Protein AF-A0A845DID4-F1 (afdb_monomer_lite)

Sequence (89 aa):
MNSLVMQEHSTLEWVPDLAESYEISADGLTYTFNLREGVTWHDGMPFTANDVSFSFHAALLPEGGSTASGGLKDAIVGAIDYQEGTAET

Foldseek 3Di:
DFDQWDQDPPPRDTHGTQFNDWDADPVRQDIGTHGDPPDADPVRHDDDVVVVVVVLLLCLAPVSPHPCNVVSVVRHPCSVCSNVVNDDD

Radius of gyration: 14.7 Å; chains: 1; bounding box: 38×27×43 Å

Secondary structure (DSSP, 8-state):
---SEEE-TTT--EEESSEEEEEE-TTS--EEEEEPTT-B-TTSPBP-HHHHHHHHHHHH-GGG--TTHHHHHHHSTTHHHHHHT-S--

pLDDT: mean 86.07, std 10.35, range [52.94, 96.06]

Structure (mmCIF, N/CA/C/O backbone):
data_AF-A0A845DID4-F1
#
_entry.id   AF-A0A845DID4-F1
#
loop_
_atom_site.group_PDB
_atom_site.id
_atom_site.type_symbol
_atom_site.label_atom_id
_atom_site.label_alt_id
_atom_site.label_comp_id
_atom_site.label_asym_id
_atom_site.label_entity_id
_atom_site.label_seq_id
_atom_site.pdbx_PDB_ins_code
_atom_site.Cartn_x
_atom_site.Cartn_y
_atom_site.Cartn_z
_atom_site.occupancy
_atom_site.B_iso_or_equiv
_atom_site.auth_seq_id
_atom_site.auth_comp_id
_atom_site.auth_asym_id
_atom_site.auth_atom_id
_atom_site.pdbx_PDB_model_num
ATOM 1 N N . MET A 1 1 ? 10.722 8.375 -6.437 1.00 60.22 1 MET A N 1
ATOM 2 C CA . MET A 1 1 ? 9.541 8.069 -5.606 1.00 60.22 1 MET A CA 1
ATOM 3 C C . MET A 1 1 ? 9.013 6.763 -6.154 1.00 60.22 1 MET A C 1
ATOM 5 O O . MET A 1 1 ? 8.750 6.733 -7.347 1.00 60.22 1 MET A O 1
ATOM 9 N N . ASN A 1 2 ? 8.980 5.709 -5.340 1.00 82.31 2 ASN A N 1
ATOM 10 C CA . ASN A 1 2 ? 8.565 4.371 -5.773 1.00 82.31 2 ASN A CA 1
ATOM 11 C C . ASN A 1 2 ? 7.203 4.056 -5.144 1.00 82.31 2 ASN A C 1
ATOM 13 O O . ASN A 1 2 ? 6.919 4.563 -4.056 1.00 82.31 2 ASN A O 1
ATOM 17 N N . SER A 1 3 ? 6.380 3.252 -5.817 1.00 90.12 3 SER A N 1
ATOM 18 C CA . SER A 1 3 ? 5.026 2.910 -5.369 1.00 90.12 3 SER A CA 1
ATOM 19 C C . SER A 1 3 ? 4.795 1.401 -5.457 1.00 90.12 3 SER A C 1
ATOM 21 O O . SER A 1 3 ? 5.520 0.688 -6.141 1.00 90.12 3 SER A O 1
ATOM 23 N N . LEU A 1 4 ? 3.778 0.884 -4.767 1.00 90.88 4 LEU A N 1
ATOM 24 C CA . LEU A 1 4 ? 3.362 -0.512 -4.953 1.00 90.88 4 LEU A CA 1
ATOM 25 C C . LEU A 1 4 ? 2.732 -0.723 -6.334 1.00 90.88 4 LEU A C 1
ATOM 27 O O . LEU A 1 4 ? 3.002 -1.724 -6.996 1.00 90.88 4 LEU A O 1
ATOM 31 N N . VAL A 1 5 ? 1.933 0.249 -6.770 1.00 93.62 5 VAL A N 1
ATOM 32 C CA . VAL A 1 5 ? 1.285 0.298 -8.083 1.00 93.62 5 VAL A CA 1
ATOM 33 C C . VAL A 1 5 ? 1.435 1.692 -8.680 1.00 93.62 5 VAL A C 1
ATOM 35 O O . VAL A 1 5 ? 1.501 2.689 -7.955 1.00 93.62 5 VAL A O 1
ATOM 38 N N . MET A 1 6 ? 1.469 1.777 -10.002 1.00 91.19 6 MET A N 1
ATOM 39 C CA . MET A 1 6 ? 1.553 3.030 -10.743 1.00 91.19 6 MET A CA 1
ATOM 40 C C . MET A 1 6 ? 0.361 3.149 -11.686 1.00 91.19 6 MET A C 1
ATOM 42 O O . MET A 1 6 ? -0.116 2.153 -12.219 1.00 91.19 6 MET A O 1
ATOM 46 N N . GLN A 1 7 ? -0.121 4.369 -11.906 1.00 90.44 7 GLN A N 1
ATOM 47 C CA . GLN A 1 7 ? -1.112 4.617 -12.943 1.00 90.44 7 GLN A CA 1
ATOM 48 C C . GLN A 1 7 ? -0.414 4.756 -14.300 1.00 90.44 7 GLN A C 1
ATOM 50 O O . GLN A 1 7 ? 0.474 5.596 -14.465 1.00 90.44 7 GLN A O 1
ATOM 55 N N . GLU A 1 8 ? -0.813 3.943 -15.274 1.00 89.56 8 GLU A N 1
ATOM 56 C CA . GLU A 1 8 ? -0.329 4.064 -16.644 1.00 89.56 8 GLU A CA 1
ATOM 57 C C . GLU A 1 8 ? -0.946 5.310 -17.297 1.00 89.56 8 GLU A C 1
ATOM 59 O O . GLU A 1 8 ? -2.140 5.587 -17.188 1.00 89.56 8 GLU A O 1
ATOM 64 N N . HIS A 1 9 ? -0.104 6.119 -17.937 1.00 86.94 9 HIS A N 1
ATOM 65 C CA . HIS A 1 9 ? -0.467 7.479 -18.336 1.00 86.94 9 HIS A CA 1
ATOM 66 C C . HIS A 1 9 ? -1.489 7.539 -19.488 1.00 86.94 9 HIS A C 1
ATOM 68 O O . HIS A 1 9 ? -2.164 8.553 -19.657 1.00 86.94 9 HIS A O 1
ATOM 74 N N . SER A 1 10 ? -1.605 6.485 -20.296 1.00 89.25 10 SER A N 1
ATOM 75 C CA . SER A 1 10 ? -2.425 6.474 -21.515 1.00 89.25 10 SER A CA 1
ATOM 76 C C . SER A 1 10 ? -3.825 5.893 -21.289 1.00 89.25 10 SER A C 1
ATOM 78 O O . SER A 1 10 ? -4.790 6.321 -21.916 1.00 89.25 10 SER A O 1
ATOM 80 N N . THR A 1 11 ? -3.925 4.908 -20.407 1.00 91.19 11 THR A N 1
ATOM 81 C CA . THR A 1 11 ? -5.096 4.077 -20.106 1.00 91.19 11 THR A CA 1
ATOM 82 C C . THR A 1 11 ? -5.701 4.430 -18.756 1.00 91.19 11 THR A C 1
ATOM 84 O O . THR A 1 11 ? -6.872 4.144 -18.528 1.00 91.19 11 THR A O 1
ATOM 87 N N . LEU A 1 12 ? -4.926 5.083 -17.879 1.00 89.81 12 LEU A N 1
ATOM 88 C CA . LEU A 1 12 ? -5.274 5.373 -16.487 1.00 89.81 12 LEU A CA 1
ATOM 89 C C . LEU A 1 12 ? -5.474 4.117 -15.626 1.00 89.81 12 LEU A C 1
ATOM 91 O O . LEU A 1 12 ? -5.984 4.216 -14.507 1.00 89.81 12 LEU A O 1
ATOM 95 N N . GLU A 1 13 ? -5.044 2.956 -16.120 1.00 90.06 13 GLU A N 1
ATOM 96 C CA . GLU A 1 13 ? -5.089 1.694 -15.392 1.00 90.06 13 GLU A CA 1
ATOM 97 C C . GLU A 1 13 ? -3.989 1.628 -14.329 1.00 90.06 13 GLU A C 1
ATOM 99 O O . GLU A 1 13 ? -2.886 2.154 -14.501 1.00 90.06 13 GLU A O 1
ATOM 104 N N . TRP A 1 14 ? -4.288 0.957 -13.218 1.00 90.62 14 TRP A N 1
ATOM 105 C CA . TRP A 1 14 ? -3.324 0.699 -12.151 1.00 90.62 14 TRP A CA 1
ATOM 106 C C . TRP A 1 14 ? -2.516 -0.556 -12.466 1.00 90.62 14 TRP A C 1
ATOM 108 O O . TRP A 1 14 ? -3.047 -1.668 -12.430 1.00 90.62 14 TRP A O 1
ATOM 118 N N . VAL A 1 15 ? -1.226 -0.373 -12.740 1.00 91.44 15 VAL A N 1
ATOM 119 C CA . VAL A 1 15 ? -0.283 -1.443 -13.077 1.00 91.44 15 VAL A CA 1
ATOM 120 C C . VAL A 1 15 ? 0.708 -1.710 -11.932 1.00 91.44 15 VAL A C 1
ATOM 122 O O . VAL A 1 15 ? 1.013 -0.793 -11.163 1.00 91.44 15 VAL A O 1
ATOM 125 N N . PRO A 1 16 ? 1.226 -2.946 -11.788 1.00 93.00 16 PRO A N 1
ATOM 126 C CA . PRO A 1 16 ? 2.181 -3.283 -10.728 1.00 93.00 16 PRO A CA 1
ATOM 127 C C . PRO A 1 16 ? 3.531 -2.548 -10.867 1.00 93.00 16 PRO A C 1
ATOM 129 O O . PRO A 1 16 ? 4.057 -2.430 -11.975 1.00 93.00 16 PRO A O 1
ATOM 132 N N . ASP A 1 17 ? 4.107 -2.102 -9.744 1.00 93.12 17 ASP A N 1
ATOM 133 C CA . ASP A 1 17 ? 5.462 -1.526 -9.642 1.00 93.12 17 ASP A CA 1
ATOM 134 C C . ASP A 1 17 ? 6.312 -2.341 -8.642 1.00 93.12 17 ASP A C 1
ATOM 136 O O . ASP A 1 17 ? 6.823 -3.407 -9.007 1.00 93.12 17 ASP A O 1
ATOM 140 N N . LEU A 1 18 ? 6.421 -1.910 -7.374 1.00 94.88 18 LEU A N 1
ATOM 141 C CA . LEU A 1 18 ? 7.088 -2.687 -6.313 1.00 94.88 18 LEU A CA 1
ATOM 142 C C . LEU A 1 18 ? 6.276 -3.912 -5.863 1.00 94.88 18 LEU A C 1
ATOM 144 O O . LEU A 1 18 ? 6.849 -4.871 -5.341 1.00 94.88 18 LEU A O 1
ATOM 148 N N . ALA A 1 19 ? 4.959 -3.896 -6.074 1.00 94.50 19 ALA A N 1
ATOM 149 C CA . ALA A 1 19 ? 4.152 -5.107 -6.046 1.00 94.50 19 ALA A CA 1
ATOM 150 C C . ALA A 1 19 ? 4.228 -5.808 -7.410 1.00 94.50 19 ALA A C 1
ATOM 152 O O . ALA A 1 19 ? 4.296 -5.157 -8.449 1.00 94.50 19 ALA A O 1
ATOM 153 N N . GLU A 1 20 ? 4.201 -7.137 -7.424 1.00 94.44 20 GLU A N 1
ATOM 154 C CA . GLU A 1 20 ? 4.052 -7.925 -8.652 1.00 94.44 20 GLU A CA 1
ATOM 155 C C . GLU A 1 20 ? 2.584 -8.160 -9.021 1.00 94.44 20 GLU A C 1
ATOM 157 O O . GLU A 1 20 ? 2.250 -8.296 -10.197 1.00 94.44 20 GLU A O 1
ATOM 162 N N . SER A 1 21 ? 1.701 -8.179 -8.024 1.00 94.56 21 SER A N 1
ATOM 163 C CA . SER A 1 21 ? 0.259 -8.329 -8.190 1.00 94.56 21 SER A CA 1
ATOM 164 C C . SER A 1 21 ? -0.480 -7.797 -6.966 1.00 94.56 21 SER A C 1
ATOM 166 O O . SER A 1 21 ? 0.114 -7.563 -5.908 1.00 94.56 21 SER A O 1
ATOM 168 N N . TYR A 1 22 ? -1.787 -7.599 -7.113 1.00 95.12 22 TYR A N 1
ATOM 169 C CA . TYR A 1 22 ? -2.669 -7.298 -5.999 1.00 95.12 22 TYR A CA 1
ATOM 170 C C . TYR A 1 22 ? -4.043 -7.931 -6.203 1.00 95.12 22 TYR A C 1
ATOM 172 O O . TYR A 1 22 ? -4.483 -8.150 -7.332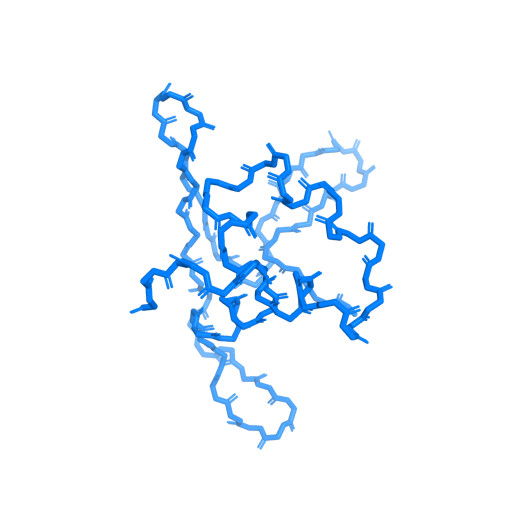 1.00 95.12 22 TYR A O 1
ATOM 180 N N . GLU A 1 23 ? -4.715 -8.201 -5.094 1.00 95.31 23 GLU A N 1
ATOM 181 C CA . GLU A 1 23 ? -6.060 -8.756 -5.037 1.00 95.31 23 GLU A CA 1
ATOM 182 C C . GLU A 1 23 ? -6.947 -7.850 -4.186 1.00 95.31 23 GLU A C 1
ATOM 184 O O . GLU A 1 23 ? -6.482 -7.221 -3.234 1.00 95.31 23 GLU A O 1
ATOM 189 N N . ILE A 1 24 ? -8.230 -7.786 -4.536 1.00 95.25 24 ILE A N 1
ATOM 190 C CA . ILE A 1 24 ? -9.239 -7.011 -3.814 1.00 95.25 24 ILE A CA 1
ATOM 191 C C . ILE A 1 24 ? -10.322 -7.989 -3.363 1.00 95.25 24 ILE A C 1
ATOM 193 O O . ILE A 1 24 ? -10.836 -8.765 -4.173 1.00 95.25 24 ILE A O 1
ATOM 197 N N . SER A 1 25 ? -10.670 -7.962 -2.078 1.00 95.75 25 SER A N 1
ATOM 198 C CA . SER A 1 25 ? -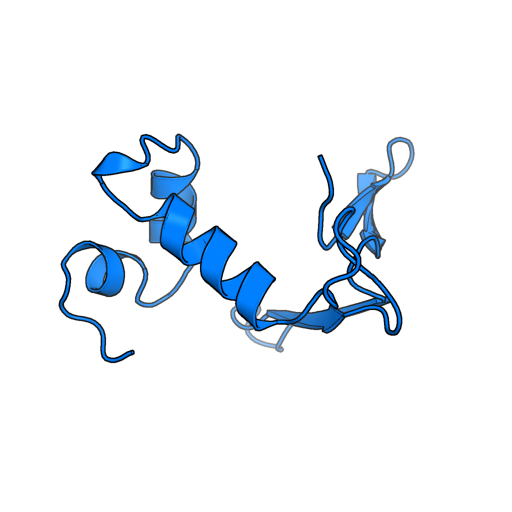11.766 -8.764 -1.534 1.00 95.75 25 SER A CA 1
ATOM 199 C C . SER A 1 25 ? -13.110 -8.398 -2.168 1.00 95.75 25 SER A C 1
ATOM 201 O O . SER A 1 25 ? -13.311 -7.303 -2.688 1.00 95.75 25 SER A O 1
ATOM 203 N N . ALA A 1 26 ? -14.077 -9.315 -2.087 1.00 95.62 26 ALA A N 1
ATOM 204 C CA . ALA A 1 26 ? -15.398 -9.126 -2.687 1.00 95.62 26 ALA A CA 1
ATOM 205 C C . ALA A 1 26 ? -16.173 -7.913 -2.130 1.00 95.62 26 ALA A C 1
ATOM 207 O O . ALA A 1 26 ? -17.011 -7.353 -2.832 1.00 95.62 26 ALA A O 1
ATOM 208 N N . ASP A 1 27 ? -15.905 -7.517 -0.884 1.00 95.00 27 ASP A N 1
ATOM 209 C CA . ASP A 1 27 ? -16.484 -6.325 -0.253 1.00 95.00 27 ASP A CA 1
ATOM 210 C C . ASP A 1 27 ? -15.733 -5.025 -0.593 1.00 95.00 27 ASP A C 1
ATOM 212 O O . ASP A 1 27 ? -16.204 -3.942 -0.254 1.00 95.00 27 ASP A O 1
ATOM 216 N N . GLY A 1 28 ? -14.590 -5.115 -1.280 1.00 92.62 28 GLY A N 1
ATOM 217 C CA . GLY A 1 28 ? -13.771 -3.969 -1.661 1.00 92.62 28 GLY A CA 1
ATOM 218 C C . GLY A 1 28 ? -13.009 -3.317 -0.506 1.00 92.62 28 GLY A C 1
ATOM 219 O O . GLY A 1 28 ? -12.493 -2.217 -0.692 1.00 92.62 28 GLY A O 1
ATOM 220 N N . LEU A 1 29 ? -12.948 -3.951 0.671 1.00 92.94 29 LEU A N 1
ATOM 221 C CA . LEU A 1 29 ? -12.357 -3.366 1.882 1.00 92.94 29 LEU A CA 1
ATOM 222 C C . LEU A 1 29 ? -10.978 -3.933 2.232 1.00 92.94 29 LEU A C 1
ATOM 224 O O . LEU A 1 29 ? -10.264 -3.342 3.037 1.00 92.94 29 LEU A O 1
ATOM 228 N N . THR A 1 30 ? -10.584 -5.055 1.629 1.00 93.56 30 THR A N 1
ATOM 229 C CA . THR A 1 30 ? -9.269 -5.670 1.835 1.00 93.56 30 THR A CA 1
ATOM 230 C C . THR A 1 30 ? -8.503 -5.702 0.525 1.00 93.56 30 THR A C 1
ATOM 232 O O . THR A 1 30 ? -8.968 -6.263 -0.466 1.00 93.56 30 THR A O 1
ATOM 235 N N . TYR A 1 31 ? -7.309 -5.116 0.544 1.00 93.44 31 TYR A N 1
ATOM 236 C CA . TYR A 1 31 ? -6.363 -5.142 -0.564 1.00 93.44 31 TYR A CA 1
ATOM 237 C C . TYR A 1 31 ? -5.144 -5.952 -0.132 1.00 93.44 31 TYR A C 1
ATOM 239 O O . TYR A 1 31 ? -4.517 -5.645 0.882 1.00 93.44 31 TYR A O 1
ATOM 247 N N . THR A 1 32 ? -4.801 -6.983 -0.897 1.00 95.19 32 THR A N 1
ATOM 248 C CA . THR A 1 32 ? -3.619 -7.815 -0.657 1.00 95.19 32 THR A CA 1
ATOM 249 C C . THR A 1 32 ? -2.614 -7.565 -1.765 1.00 95.19 32 THR A C 1
ATOM 251 O O . THR A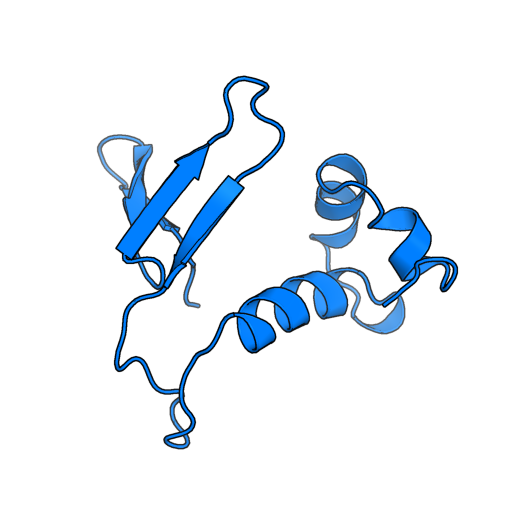 1 32 ? -2.919 -7.801 -2.926 1.00 95.19 32 THR A O 1
ATOM 254 N N . PHE A 1 33 ? -1.420 -7.086 -1.417 1.00 95.62 33 PHE A N 1
ATOM 255 C CA . PHE A 1 33 ? -0.337 -6.837 -2.369 1.00 95.62 33 PHE A CA 1
ATOM 256 C C . PHE A 1 33 ? 0.741 -7.909 -2.222 1.00 95.62 33 PHE A C 1
ATOM 258 O O . PHE A 1 33 ? 1.275 -8.099 -1.129 1.00 95.62 33 PHE A O 1
ATOM 265 N N . ASN A 1 34 ? 1.100 -8.562 -3.326 1.00 95.94 34 ASN A N 1
ATOM 266 C CA . ASN A 1 34 ? 2.248 -9.464 -3.384 1.00 95.94 34 ASN A CA 1
ATOM 267 C C . ASN A 1 34 ? 3.465 -8.656 -3.840 1.00 95.94 34 ASN A C 1
ATOM 269 O O . ASN A 1 34 ? 3.430 -8.032 -4.902 1.00 95.94 34 ASN A O 1
ATOM 273 N N . LEU A 1 35 ? 4.519 -8.607 -3.023 1.00 96.06 35 LEU A N 1
ATOM 274 C CA . LEU A 1 35 ? 5.714 -7.807 -3.309 1.00 96.06 35 LEU A CA 1
ATOM 275 C C . LEU A 1 35 ? 6.656 -8.538 -4.262 1.00 96.06 35 LEU A C 1
ATOM 277 O O . LEU A 1 35 ? 6.793 -9.755 -4.179 1.00 96.06 35 LEU A O 1
ATOM 281 N N . ARG A 1 36 ? 7.355 -7.791 -5.124 1.00 94.81 36 ARG A N 1
ATOM 282 C CA . ARG A 1 36 ? 8.416 -8.368 -5.957 1.00 94.81 36 ARG A CA 1
ATOM 283 C C . ARG A 1 36 ? 9.534 -8.944 -5.095 1.00 94.81 36 ARG A C 1
ATOM 285 O O . ARG A 1 36 ? 10.079 -8.265 -4.224 1.00 94.81 36 ARG A O 1
ATOM 292 N N . GLU A 1 37 ? 9.948 -10.159 -5.424 1.00 93.81 37 GLU A N 1
ATOM 293 C CA . GLU A 1 37 ? 11.124 -10.775 -4.821 1.00 93.81 37 GLU A CA 1
ATOM 294 C C . GLU A 1 37 ? 12.431 -10.135 -5.316 1.00 93.81 37 GLU A C 1
ATOM 296 O O . GLU A 1 37 ? 12.535 -9.641 -6.441 1.00 93.81 37 GLU A O 1
ATOM 301 N N . GLY A 1 38 ? 13.458 -10.159 -4.462 1.00 93.25 38 GLY A N 1
ATOM 302 C CA . GLY A 1 38 ? 14.810 -9.707 -4.810 1.00 93.25 38 GLY A CA 1
ATOM 303 C C . GLY A 1 38 ? 14.990 -8.189 -4.912 1.00 93.25 38 GLY A C 1
ATOM 304 O O . GLY A 1 38 ? 16.062 -7.739 -5.314 1.00 93.25 38 GLY A O 1
ATOM 305 N N . VAL A 1 39 ? 13.982 -7.394 -4.544 1.00 95.25 39 VAL A N 1
ATOM 306 C CA . VAL A 1 39 ? 14.108 -5.936 -4.457 1.00 95.25 39 VAL A CA 1
ATOM 307 C C . VAL A 1 39 ? 14.927 -5.561 -3.225 1.00 95.25 39 VAL A C 1
ATOM 309 O O . VAL A 1 39 ? 14.680 -6.048 -2.120 1.00 95.25 39 VAL A O 1
ATOM 312 N N . THR A 1 40 ? 15.888 -4.660 -3.409 1.00 95.50 40 THR A N 1
ATOM 313 C CA . THR A 1 40 ? 16.718 -4.123 -2.330 1.00 95.50 40 THR A CA 1
ATOM 314 C C . THR A 1 40 ? 16.678 -2.605 -2.321 1.00 95.50 40 THR A C 1
ATOM 316 O O . THR A 1 40 ? 16.629 -1.955 -3.369 1.00 95.50 40 THR A O 1
ATOM 319 N N . TRP A 1 41 ? 16.780 -2.036 -1.130 1.00 94.25 41 TRP A N 1
ATOM 320 C CA . TRP A 1 41 ? 17.101 -0.633 -0.931 1.00 94.25 41 TRP A CA 1
ATOM 321 C C . TRP A 1 41 ? 18.522 -0.318 -1.422 1.00 94.25 41 TRP A 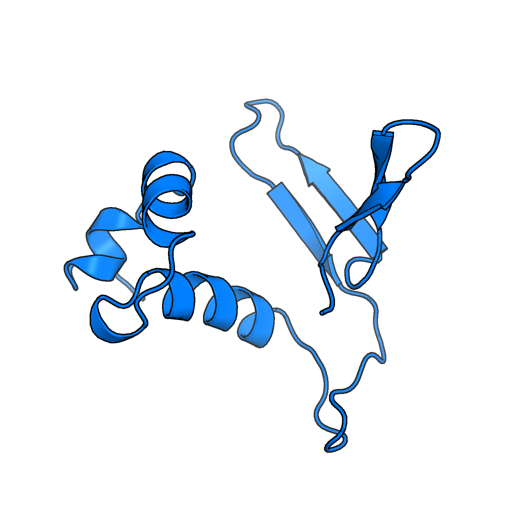C 1
ATOM 323 O O . TRP A 1 41 ? 19.336 -1.208 -1.684 1.00 94.25 41 TRP A O 1
ATOM 333 N N . HIS A 1 42 ? 18.839 0.970 -1.570 1.00 93.50 42 HIS A N 1
ATOM 334 C CA . HIS A 1 42 ? 20.139 1.418 -2.088 1.00 93.50 42 HIS A CA 1
ATOM 335 C C . HIS A 1 42 ? 21.331 1.059 -1.184 1.00 93.50 42 HIS A C 1
ATOM 337 O O . HIS A 1 42 ? 22.467 1.060 -1.649 1.00 93.50 42 HIS A O 1
ATOM 343 N N . ASP A 1 43 ? 21.078 0.756 0.086 1.00 95.12 43 ASP A N 1
ATOM 344 C CA . ASP A 1 43 ? 22.060 0.273 1.059 1.00 95.12 43 ASP A CA 1
ATOM 345 C C . ASP A 1 43 ? 22.240 -1.259 1.034 1.00 95.12 43 ASP A C 1
ATOM 347 O O . ASP A 1 43 ? 23.071 -1.796 1.764 1.00 95.12 43 ASP A O 1
ATOM 351 N N . GLY A 1 44 ? 21.495 -1.961 0.173 1.00 94.50 44 GLY A N 1
ATOM 352 C CA . GLY A 1 44 ? 21.538 -3.412 0.014 1.00 94.50 44 GLY A CA 1
ATOM 353 C C . GLY A 1 44 ? 20.592 -4.187 0.933 1.00 94.50 44 GLY A C 1
ATOM 354 O O . GLY A 1 44 ? 20.541 -5.413 0.827 1.00 94.50 44 GLY A O 1
ATOM 355 N N . MET A 1 45 ? 19.828 -3.521 1.805 1.00 95.69 45 MET A N 1
ATOM 356 C CA . MET A 1 45 ? 18.830 -4.196 2.639 1.00 95.69 45 MET A CA 1
ATOM 357 C C . MET A 1 45 ? 17.640 -4.676 1.791 1.00 95.69 45 MET A C 1
ATOM 359 O O . MET A 1 45 ? 17.231 -3.974 0.863 1.00 95.69 45 MET A O 1
ATOM 363 N N . PRO A 1 46 ? 17.061 -5.856 2.077 1.00 95.75 46 PRO A N 1
ATOM 364 C CA . PRO A 1 46 ? 15.899 -6.349 1.342 1.00 95.75 46 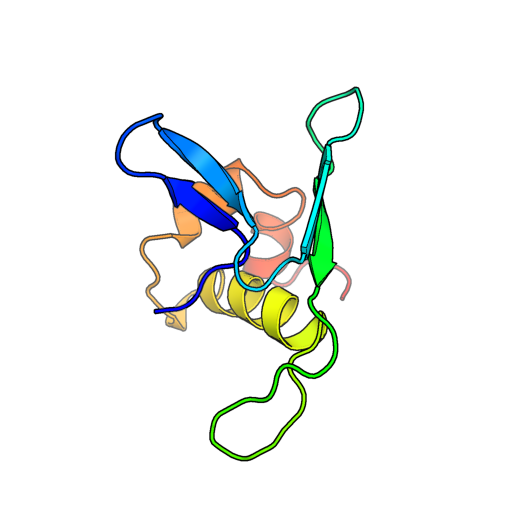PRO A CA 1
ATOM 365 C C . PRO A 1 46 ? 14.672 -5.471 1.605 1.00 95.75 46 PRO A C 1
ATOM 367 O O . PRO A 1 46 ? 14.441 -5.050 2.736 1.00 95.75 46 PRO A O 1
ATOM 370 N N . PHE A 1 47 ? 13.872 -5.235 0.567 1.00 94.69 47 PHE A N 1
ATOM 371 C CA . PHE A 1 47 ? 12.571 -4.583 0.689 1.00 94.69 47 PHE A CA 1
ATOM 372 C C . PHE A 1 47 ? 11.505 -5.600 1.112 1.00 94.69 47 PHE A C 1
ATOM 374 O O . PHE A 1 47 ? 11.392 -6.674 0.518 1.00 94.69 47 PHE A O 1
ATOM 381 N N . THR A 1 48 ? 10.726 -5.278 2.145 1.00 95.31 48 THR A N 1
ATOM 382 C CA . THR A 1 48 ? 9.769 -6.206 2.767 1.00 95.31 48 THR A CA 1
ATOM 383 C C . THR A 1 48 ? 8.419 -5.554 3.067 1.00 95.31 48 THR A C 1
ATOM 385 O O . THR A 1 48 ? 8.270 -4.332 3.062 1.00 95.31 48 THR A O 1
ATOM 388 N N . ALA A 1 49 ? 7.419 -6.372 3.414 1.00 93.25 49 ALA A N 1
ATOM 389 C CA . ALA A 1 49 ? 6.105 -5.886 3.846 1.00 93.25 49 ALA A CA 1
ATOM 390 C C . ALA A 1 49 ? 6.170 -4.991 5.101 1.00 93.25 49 ALA A C 1
ATOM 392 O O . ALA A 1 49 ? 5.315 -4.125 5.284 1.00 93.25 49 ALA A O 1
ATOM 393 N N . ASN A 1 50 ? 7.208 -5.139 5.932 1.00 92.12 50 ASN A N 1
ATOM 394 C CA . ASN A 1 50 ? 7.417 -4.273 7.092 1.00 92.12 50 ASN A CA 1
ATOM 395 C C . ASN A 1 50 ? 7.739 -2.832 6.681 1.00 92.12 50 ASN A C 1
ATOM 397 O O . ASN A 1 50 ? 7.270 -1.903 7.331 1.00 92.12 50 ASN A O 1
ATOM 401 N N . ASP A 1 51 ? 8.469 -2.633 5.581 1.00 92.62 51 ASP A N 1
ATOM 402 C CA . ASP A 1 51 ? 8.799 -1.294 5.079 1.00 92.62 51 ASP A CA 1
ATOM 403 C C . ASP A 1 51 ? 7.556 -0.586 4.520 1.00 92.62 51 ASP A C 1
ATOM 405 O O . ASP A 1 51 ? 7.366 0.625 4.680 1.00 92.62 51 ASP A O 1
ATOM 409 N N . VAL A 1 52 ? 6.666 -1.364 3.896 1.00 91.19 52 VAL A N 1
ATOM 410 C CA . VAL A 1 52 ? 5.358 -0.890 3.430 1.00 91.19 52 VAL A CA 1
ATOM 411 C C . VAL A 1 52 ? 4.507 -0.460 4.622 1.00 91.19 52 VAL A C 1
ATOM 413 O O . VAL A 1 52 ? 4.040 0.676 4.657 1.00 91.19 52 VAL A O 1
ATOM 416 N N . SER A 1 53 ? 4.355 -1.334 5.622 1.00 89.50 53 SER A N 1
ATOM 417 C CA . SER A 1 53 ? 3.606 -1.047 6.853 1.00 89.50 53 SER A CA 1
ATOM 418 C C . SER A 1 53 ? 4.151 0.191 7.572 1.00 89.50 53 SER A C 1
ATOM 420 O O . SER A 1 53 ? 3.396 1.100 7.919 1.00 89.50 53 SER A O 1
ATOM 422 N N . PHE A 1 54 ? 5.478 0.293 7.696 1.00 87.94 54 PHE A N 1
ATOM 423 C CA . PHE A 1 54 ? 6.140 1.463 8.266 1.00 87.94 54 PHE A CA 1
ATOM 424 C C . PHE A 1 54 ? 5.758 2.757 7.540 1.00 87.94 54 PHE A C 1
ATOM 426 O O . PHE A 1 54 ? 5.506 3.765 8.193 1.00 87.94 54 PHE A O 1
ATOM 433 N N . SER A 1 55 ? 5.662 2.738 6.209 1.00 87.00 55 SER A N 1
ATOM 434 C CA . SER A 1 55 ? 5.312 3.927 5.422 1.00 87.00 55 SER A CA 1
ATOM 435 C C . SER A 1 55 ? 3.904 4.449 5.742 1.00 87.00 55 SER A C 1
ATOM 437 O O . SER A 1 55 ? 3.712 5.661 5.866 1.00 87.00 55 SER A O 1
ATOM 439 N N . PHE A 1 56 ? 2.931 3.552 5.936 1.00 86.88 56 PHE A N 1
ATOM 440 C CA . PHE A 1 56 ? 1.574 3.927 6.351 1.00 86.88 56 PHE A CA 1
ATOM 441 C C . PHE A 1 56 ? 1.547 4.477 7.778 1.00 86.88 56 PHE A C 1
ATOM 443 O O . PHE A 1 56 ? 0.973 5.539 8.014 1.00 86.88 56 PHE A O 1
ATOM 450 N N . HIS A 1 57 ? 2.219 3.808 8.715 1.00 84.56 57 HIS A N 1
ATOM 451 C CA . HIS A 1 57 ? 2.315 4.275 10.097 1.00 84.56 57 HIS A CA 1
ATOM 452 C C . HIS A 1 57 ? 3.001 5.640 10.200 1.00 84.56 57 HIS A C 1
ATOM 454 O O . HIS A 1 57 ? 2.481 6.545 10.849 1.00 84.56 57 HIS A O 1
ATOM 460 N N . ALA A 1 58 ? 4.124 5.831 9.503 1.00 84.31 58 ALA A N 1
ATOM 461 C CA . ALA A 1 58 ? 4.852 7.094 9.478 1.00 84.31 58 ALA A CA 1
ATOM 462 C C . ALA A 1 58 ? 3.988 8.249 8.946 1.00 84.31 58 ALA A C 1
ATOM 464 O O . ALA A 1 58 ? 4.077 9.367 9.451 1.00 84.31 58 ALA A O 1
ATOM 465 N N . ALA A 1 59 ? 3.114 7.983 7.969 1.00 83.31 59 ALA A N 1
ATOM 466 C CA . ALA A 1 59 ? 2.182 8.976 7.444 1.00 83.31 59 ALA A CA 1
ATOM 467 C C . ALA A 1 59 ? 1.060 9.356 8.431 1.00 83.31 59 ALA A C 1
ATOM 469 O O . ALA A 1 59 ? 0.477 10.429 8.280 1.00 83.31 59 ALA A O 1
ATOM 470 N N . LEU A 1 60 ? 0.766 8.514 9.427 1.00 82.06 60 LEU A N 1
ATOM 471 C CA . LEU A 1 60 ? -0.232 8.761 10.474 1.00 82.06 60 LEU A CA 1
ATOM 472 C C . LEU A 1 60 ? 0.358 9.421 11.731 1.00 82.06 60 LEU A C 1
ATOM 474 O O . LEU A 1 60 ? -0.394 9.901 12.578 1.00 82.06 60 LEU A O 1
ATOM 478 N N . LEU A 1 61 ? 1.686 9.486 11.871 1.00 77.25 61 LEU A N 1
ATOM 479 C CA . LEU A 1 61 ? 2.308 10.133 13.025 1.00 77.25 61 LEU A CA 1
ATOM 480 C C . LEU A 1 61 ? 2.038 11.653 13.019 1.00 77.25 61 LEU A C 1
ATOM 482 O O . LEU A 1 61 ? 2.314 12.312 12.010 1.00 77.25 61 LEU A O 1
ATOM 486 N N . PRO A 1 62 ? 1.584 12.249 14.144 1.00 68.19 62 PRO A N 1
ATOM 487 C CA . PRO A 1 62 ? 1.289 13.683 14.228 1.00 68.19 62 PRO A CA 1
ATOM 488 C C . PRO A 1 62 ? 2.489 14.569 13.874 1.00 68.19 62 PRO A C 1
ATOM 490 O O . PRO A 1 62 ? 2.333 15.616 13.249 1.00 68.19 62 PRO A O 1
ATOM 493 N N . GLU A 1 63 ? 3.693 14.130 14.247 1.00 67.88 63 GLU A N 1
ATOM 494 C CA . GLU A 1 63 ? 4.941 14.863 14.006 1.00 67.88 63 GLU A CA 1
ATOM 495 C C . GLU A 1 63 ? 5.440 14.748 12.559 1.00 67.88 63 GLU A C 1
ATOM 497 O O . GLU A 1 63 ? 6.227 15.578 12.110 1.00 67.88 63 GLU A O 1
ATOM 502 N N . GLY A 1 64 ? 4.958 13.752 11.805 1.00 63.97 64 GLY A N 1
ATOM 503 C CA . GLY A 1 64 ? 5.356 13.523 10.416 1.00 63.97 64 GLY A CA 1
ATOM 504 C C . GLY A 1 64 ? 4.824 14.576 9.440 1.00 63.97 64 GLY A C 1
ATOM 505 O O . GLY A 1 64 ? 5.333 14.686 8.327 1.00 63.97 64 GLY A O 1
ATOM 506 N N . GLY A 1 65 ? 3.804 15.354 9.828 1.00 68.25 65 GLY A N 1
ATOM 507 C CA . GLY A 1 65 ? 3.269 16.464 9.028 1.00 68.25 65 GLY A CA 1
ATOM 508 C C . GLY A 1 65 ? 2.723 16.065 7.649 1.00 68.25 65 GLY A C 1
ATOM 509 O O . GLY A 1 65 ? 2.571 16.922 6.778 1.00 68.25 65 GLY A O 1
ATOM 510 N N . SER A 1 66 ? 2.450 14.776 7.423 1.00 77.38 66 SER A N 1
ATOM 511 C CA . SER A 1 66 ? 2.047 14.262 6.114 1.00 77.38 66 SER A CA 1
ATOM 512 C C . SER A 1 66 ? 0.654 14.754 5.727 1.00 77.38 66 SER A C 1
ATOM 514 O O . SER A 1 66 ? -0.326 14.545 6.450 1.00 77.38 66 SER A O 1
ATOM 516 N N . THR A 1 67 ? 0.535 15.342 4.536 1.00 79.25 67 THR A N 1
ATOM 517 C CA . THR A 1 67 ? -0.756 15.733 3.949 1.00 79.25 67 THR A CA 1
ATOM 518 C C . THR A 1 67 ? -1.624 14.529 3.571 1.00 79.25 67 THR A C 1
ATOM 520 O O . THR A 1 67 ? -2.830 14.685 3.401 1.00 79.25 67 THR A O 1
ATOM 523 N N . ALA A 1 68 ? -1.045 13.325 3.487 1.00 77.62 68 ALA A N 1
ATOM 524 C CA . ALA A 1 68 ? -1.776 12.087 3.220 1.00 77.62 68 ALA A CA 1
ATOM 525 C C . ALA A 1 68 ? -2.536 11.551 4.448 1.00 77.62 68 ALA A C 1
ATOM 527 O O . ALA A 1 68 ? -3.445 10.737 4.292 1.00 77.62 68 ALA A O 1
ATOM 528 N N . SER A 1 69 ? -2.197 12.017 5.658 1.00 78.62 69 SER A N 1
ATOM 529 C CA . SER A 1 69 ? -2.756 11.517 6.924 1.00 78.62 69 SER A CA 1
ATOM 530 C C . SER A 1 69 ? -4.287 11.550 6.975 1.00 78.62 69 SER A C 1
ATOM 532 O O . SER A 1 69 ? -4.897 10.594 7.442 1.00 78.62 69 SER A O 1
ATOM 534 N N . GLY A 1 70 ? -4.919 12.614 6.466 1.00 80.81 70 GLY A N 1
ATOM 535 C CA . GLY A 1 70 ? -6.380 12.733 6.426 1.00 80.81 70 GLY A CA 1
ATOM 536 C C . GLY A 1 70 ? -7.033 11.628 5.594 1.00 80.81 70 GLY A C 1
ATOM 537 O O . GLY A 1 70 ? -7.883 10.904 6.097 1.00 80.81 70 GLY A O 1
ATOM 538 N N . GLY A 1 71 ? -6.568 11.431 4.358 1.00 82.00 71 GLY A N 1
ATOM 539 C CA . GLY A 1 71 ? -7.121 10.402 3.473 1.00 82.00 71 GLY A CA 1
ATOM 540 C C . GLY A 1 71 ? -6.888 8.977 3.980 1.00 82.00 71 GLY A C 1
ATOM 541 O O . GLY A 1 71 ? -7.750 8.122 3.816 1.00 82.00 71 GLY A O 1
ATOM 542 N N . LEU A 1 72 ? -5.752 8.720 4.637 1.00 82.25 72 LEU A N 1
ATOM 543 C CA . LEU A 1 72 ? -5.470 7.407 5.222 1.00 82.25 72 LEU A CA 1
ATOM 544 C C . LEU A 1 72 ? -6.389 7.086 6.407 1.00 82.25 72 LEU A C 1
ATOM 546 O O . LEU A 1 72 ? -6.824 5.946 6.529 1.00 82.25 72 LEU A O 1
ATOM 550 N N . LYS A 1 73 ? -6.732 8.074 7.241 1.00 81.62 73 LYS A N 1
ATOM 551 C CA . LYS A 1 73 ? -7.688 7.889 8.348 1.00 81.62 73 LYS A CA 1
ATOM 552 C C . LYS A 1 73 ? -9.085 7.532 7.874 1.00 81.62 73 LYS A C 1
ATOM 554 O O . LYS A 1 73 ? -9.751 6.730 8.516 1.00 81.62 73 LYS A O 1
ATOM 559 N N . ASP A 1 74 ? -9.507 8.127 6.764 1.00 84.56 74 ASP A N 1
ATOM 560 C CA . ASP A 1 74 ? -10.830 7.879 6.197 1.00 84.56 74 ASP A CA 1
ATOM 561 C C . ASP A 1 74 ? -10.902 6.514 5.490 1.00 84.56 74 ASP A C 1
ATOM 563 O O . ASP A 1 74 ? -11.970 5.908 5.417 1.00 84.56 74 ASP A O 1
ATOM 567 N N . ALA A 1 75 ? -9.773 6.028 4.961 1.00 84.44 75 ALA A N 1
ATOM 568 C CA . ALA A 1 75 ? -9.718 4.835 4.117 1.00 84.44 75 ALA A CA 1
ATOM 569 C C . ALA A 1 75 ? -9.277 3.553 4.843 1.00 84.44 75 ALA A C 1
ATOM 571 O O . ALA A 1 75 ? -9.604 2.461 4.381 1.00 84.44 75 ALA A O 1
ATOM 572 N N . ILE A 1 76 ? -8.520 3.656 5.941 1.00 84.50 76 ILE A N 1
ATOM 573 C CA . ILE A 1 76 ? -7.922 2.504 6.626 1.00 84.50 76 ILE A CA 1
ATOM 574 C C . ILE A 1 76 ? -8.561 2.318 8.004 1.00 84.50 76 ILE A C 1
ATOM 576 O O . ILE A 1 76 ? -8.483 3.182 8.878 1.00 84.50 76 ILE A O 1
ATOM 580 N N . VAL A 1 77 ? -9.152 1.142 8.216 1.00 87.06 77 VAL A N 1
ATOM 581 C CA . VAL A 1 77 ? -9.709 0.737 9.514 1.00 87.06 77 VAL A CA 1
ATOM 582 C C . VAL A 1 77 ? -8.609 0.754 10.583 1.00 87.06 77 VAL A C 1
ATOM 584 O O . VAL A 1 77 ? -7.531 0.206 10.373 1.00 87.06 77 VAL A O 1
ATOM 587 N N . GLY A 1 78 ? -8.882 1.384 11.730 1.00 83.38 78 GLY A N 1
ATOM 588 C CA . GLY A 1 78 ? -7.943 1.479 12.857 1.00 83.38 78 GLY A CA 1
ATOM 589 C C . GLY A 1 78 ? -6.854 2.551 12.714 1.00 83.38 78 GLY A C 1
ATOM 590 O O . GLY A 1 78 ? -6.064 2.732 13.634 1.00 83.38 78 GLY A O 1
ATOM 591 N N . ALA A 1 79 ? -6.807 3.310 11.611 1.00 80.25 79 ALA A N 1
ATOM 592 C CA . ALA A 1 79 ? -5.799 4.360 11.419 1.00 80.25 79 ALA A CA 1
ATOM 593 C C . ALA A 1 79 ? -5.939 5.537 12.404 1.00 80.25 79 ALA A C 1
ATOM 595 O O . ALA A 1 79 ? -4.938 6.137 12.802 1.00 80.25 79 ALA A O 1
ATOM 596 N N . ILE A 1 80 ? -7.170 5.863 12.813 1.00 74.56 80 ILE A N 1
ATOM 597 C CA . ILE A 1 80 ? -7.436 6.869 13.853 1.00 74.56 80 ILE A CA 1
ATOM 598 C C . ILE A 1 80 ? -6.955 6.348 15.210 1.00 74.56 80 ILE A C 1
ATOM 600 O O . ILE A 1 80 ? -6.180 7.032 15.875 1.00 74.56 80 ILE A O 1
ATOM 604 N N . ASP A 1 81 ? -7.324 5.113 15.556 1.00 76.19 81 ASP A N 1
ATOM 605 C CA . ASP A 1 81 ? -6.931 4.469 16.814 1.00 76.19 81 ASP A CA 1
ATOM 606 C C . ASP A 1 81 ? -5.401 4.341 16.925 1.00 76.19 81 ASP A C 1
ATOM 608 O O . ASP A 1 81 ? -4.810 4.614 17.969 1.00 76.19 81 ASP A O 1
ATOM 612 N N . TYR A 1 82 ? -4.719 4.010 15.823 1.00 74.94 82 TYR A N 1
ATOM 613 C CA . TYR A 1 82 ? -3.257 3.970 15.780 1.00 74.94 82 TYR A CA 1
ATOM 614 C C . TYR A 1 82 ? -2.639 5.344 16.056 1.00 74.94 82 TYR A C 1
ATOM 616 O O . TYR A 1 82 ? -1.720 5.458 16.866 1.00 74.94 82 TYR A O 1
ATOM 624 N N . GLN A 1 83 ? -3.154 6.405 15.425 1.00 67.94 83 GLN A N 1
ATOM 625 C CA . GLN A 1 83 ? -2.646 7.754 15.665 1.00 67.94 83 GLN A CA 1
ATOM 626 C C . GLN A 1 83 ? -2.880 8.214 17.114 1.00 67.94 83 GLN A C 1
ATOM 628 O O . GLN A 1 83 ? -2.042 8.920 17.678 1.00 67.94 83 GLN A O 1
ATOM 633 N N . GLU A 1 84 ? -4.015 7.852 17.707 1.00 73.38 84 GLU A N 1
ATOM 634 C CA . GLU A 1 84 ? -4.358 8.202 19.089 1.00 73.38 84 GLU A CA 1
ATOM 635 C C . GLU A 1 84 ? -3.626 7.331 20.128 1.00 73.38 84 GLU A C 1
ATOM 637 O O . GLU A 1 84 ? -3.698 7.610 21.326 1.00 73.38 84 GLU A O 1
ATOM 642 N N . GLY A 1 85 ? -2.866 6.323 19.679 1.00 70.62 85 GLY A N 1
ATOM 643 C CA . GLY A 1 85 ? -2.103 5.413 20.533 1.00 70.62 85 GLY A CA 1
ATOM 644 C C . GLY A 1 85 ? -2.966 4.361 21.232 1.00 70.62 85 GLY A C 1
ATOM 645 O O . GLY A 1 85 ? -2.584 3.870 22.292 1.00 70.62 85 GLY A O 1
ATOM 646 N N . THR A 1 86 ? -4.135 4.045 20.674 1.00 63.84 86 THR A N 1
ATOM 647 C CA . THR A 1 86 ? -5.140 3.133 21.245 1.00 63.84 86 THR A CA 1
ATOM 648 C C . THR A 1 86 ? -5.306 1.827 20.459 1.00 63.84 86 THR A C 1
ATOM 650 O O . THR A 1 86 ? -6.067 0.962 20.888 1.00 63.84 86 THR A O 1
ATOM 653 N N . ALA A 1 87 ? -4.591 1.653 19.342 1.00 64.12 87 ALA A N 1
ATOM 654 C CA . ALA A 1 87 ? -4.563 0.401 18.586 1.00 64.12 87 ALA A CA 1
ATOM 655 C C . ALA A 1 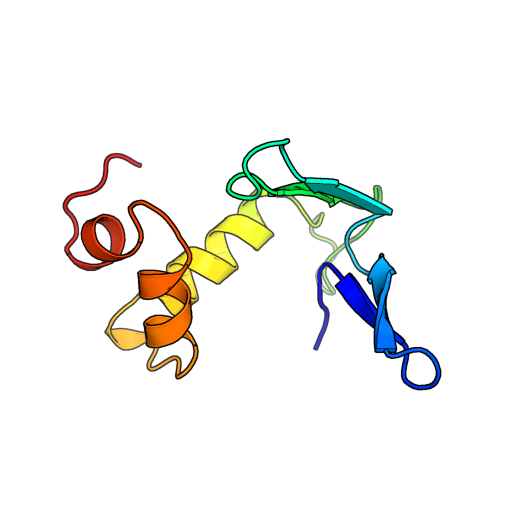87 ? -3.594 -0.633 19.195 1.00 64.12 87 ALA A C 1
ATOM 657 O O . ALA A 1 87 ? -2.504 -0.288 19.651 1.00 64.12 87 ALA A O 1
ATOM 658 N N . GLU A 1 88 ? -3.971 -1.912 19.141 1.00 56.75 88 GLU A N 1
ATOM 659 C CA . GLU A 1 88 ? -3.066 -3.036 19.410 1.00 56.75 88 GLU A CA 1
ATOM 660 C C . GLU A 1 88 ? -2.119 -3.211 18.205 1.00 56.75 88 GLU A C 1
ATOM 662 O O . GLU A 1 88 ? -2.584 -3.260 17.064 1.00 56.75 88 GLU A O 1
ATOM 667 N N . THR A 1 89 ? -0.803 -3.259 18.447 1.00 52.94 89 THR A N 1
ATOM 668 C CA . THR A 1 89 ? 0.245 -3.387 17.410 1.00 52.94 89 THR A CA 1
ATOM 669 C C . THR A 1 89 ? 0.511 -4.821 16.987 1.00 52.94 89 THR A C 1
ATOM 671 O O . THR A 1 89 ? 0.618 -5.670 17.903 1.00 52.94 89 THR A O 1
#